Protein AF-A0ABD5MZU7-F1 (afdb_monomer)

Radius of gyration: 21.17 Å; Cα contacts (8 Å, |Δi|>4): 127; chains: 1; bounding box: 47×33×65 Å

Sequence (152 aa):
MVEITRKFFWNQIVPRVLKAIVWGSLTFLIVYYLPMLIFPQDLLPIEYITPLADFAMISVFFAVVGQLFSGSIIGCGFGVAKALVLITYFFSISEGGIFSLTIPVTEIMINVSVDISIVLLMIVSVNLFDIVKNLLEAITILNKKTTGIDFK

Foldseek 3Di:
DVVVVVVVVCVVQVVLQVQLVVQLVVLLCVQAVVVCVVQPPVRDDPVVNVLSVVVSVLRSVLSNVLSNQPLHLVSLVSLLVSLVVQLVSCCVQCVQFKHWDFDDDPPDTDIDIDGRNVVSVVSNVVSVVSNVVSVVSSVVSVVVVVVVPDDD

Nearest PDB structures (foldseek):
  7zxt-assembly1_A  TM=4.312E-01  e=4.862E-01  Homo sapiens
  6nr8-assembly1_4  TM=4.514E-01  e=4.233E+00  Homo sapiens

Mean predicted aligned error: 8.79 Å

Solvent-accessible surface area (backbone atoms only — not comparable to full-atom values): 8180 Å² total; per-residue (Å²): 124,72,67,63,57,51,56,55,52,46,69,60,47,51,60,34,51,52,50,13,51,53,44,20,54,50,44,36,42,62,58,39,50,45,52,48,69,77,48,45,73,93,76,47,61,75,84,51,55,56,56,45,51,51,54,26,51,54,51,24,51,48,39,26,52,40,42,65,32,56,97,38,64,67,18,25,51,51,45,34,48,46,27,53,51,50,44,54,50,52,43,67,72,22,74,75,22,49,42,74,44,76,45,78,57,92,93,46,79,44,76,48,72,43,84,39,42,69,58,50,50,50,53,42,52,54,28,52,49,45,30,53,52,24,53,53,51,35,52,50,56,52,48,55,57,58,69,68,68,64,90,128

pLDDT: mean 83.93, std 13.2, range [39.09, 97.31]

Structure (mmCIF, N/CA/C/O backbone):
data_AF-A0ABD5MZU7-F1
#
_entry.id   AF-A0ABD5MZU7-F1
#
loop_
_atom_site.group_PDB
_atom_site.id
_atom_site.type_symbol
_atom_site.label_atom_id
_atom_site.label_alt_id
_atom_site.label_comp_id
_atom_site.label_asym_id
_atom_site.label_entity_id
_atom_site.label_seq_id
_atom_site.pdbx_PDB_ins_code
_atom_site.Cartn_x
_atom_site.Cartn_y
_atom_site.Cartn_z
_atom_site.occupancy
_atom_site.B_iso_or_equiv
_atom_site.auth_seq_id
_atom_site.auth_comp_id
_atom_site.auth_asym_id
_atom_site.auth_atom_id
_atom_site.pdbx_PDB_model_num
ATOM 1 N N . MET A 1 1 ? -25.644 -16.119 31.922 1.00 48.47 1 MET A N 1
ATOM 2 C CA . MET A 1 1 ? -25.084 -14.753 31.765 1.00 48.47 1 MET A CA 1
ATOM 3 C C . MET A 1 1 ? -23.903 -14.677 30.783 1.00 48.47 1 MET A C 1
ATOM 5 O O . MET A 1 1 ? -23.746 -13.642 30.163 1.00 48.47 1 MET A O 1
ATOM 9 N N . VAL A 1 2 ? -23.127 -15.754 30.573 1.00 54.00 2 VAL A N 1
ATOM 10 C CA . VAL A 1 2 ? -21.980 -15.813 29.627 1.00 54.00 2 VAL A CA 1
ATOM 11 C C . VAL A 1 2 ? -22.397 -15.896 28.143 1.00 54.00 2 VAL A C 1
ATOM 13 O O . VAL A 1 2 ? -21.689 -15.435 27.251 1.00 54.00 2 VAL A O 1
ATOM 16 N N . GLU A 1 3 ? -23.571 -16.456 27.858 1.00 52.44 3 GLU A N 1
ATOM 17 C CA . GLU A 1 3 ? -24.015 -16.743 26.485 1.00 52.44 3 GLU A CA 1
ATOM 18 C C . GLU A 1 3 ? -24.552 -15.510 25.735 1.00 52.44 3 GLU A C 1
ATOM 20 O O . GLU A 1 3 ? -24.393 -15.386 24.520 1.00 52.44 3 GLU A O 1
ATOM 25 N N . ILE A 1 4 ? -25.118 -14.548 26.471 1.00 57.00 4 ILE A N 1
ATOM 26 C CA . ILE A 1 4 ? -25.680 -13.305 25.918 1.00 57.00 4 ILE A CA 1
ATOM 27 C C . ILE A 1 4 ? -24.551 -12.364 25.466 1.00 57.00 4 ILE A C 1
ATOM 29 O O . ILE A 1 4 ? -24.619 -11.783 24.382 1.00 57.00 4 ILE A O 1
ATOM 33 N N . THR A 1 5 ? -23.461 -12.288 26.234 1.00 56.00 5 THR A N 1
ATOM 34 C CA . THR A 1 5 ? -22.263 -11.500 25.905 1.00 56.00 5 THR A CA 1
ATOM 35 C C . THR A 1 5 ? -21.562 -12.029 24.654 1.00 56.00 5 THR A C 1
ATOM 37 O O . THR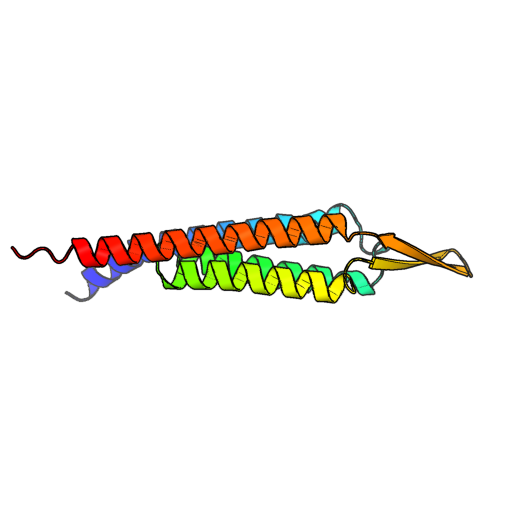 A 1 5 ? -21.103 -11.243 23.829 1.00 56.00 5 THR A O 1
ATOM 40 N N . ARG A 1 6 ? -21.541 -13.357 24.459 1.00 54.62 6 ARG A N 1
ATOM 41 C CA . ARG A 1 6 ? -20.941 -14.007 23.282 1.00 54.62 6 ARG A CA 1
ATOM 42 C C . ARG A 1 6 ? -21.671 -13.646 21.988 1.00 54.62 6 ARG A C 1
ATOM 44 O O . ARG A 1 6 ? -21.023 -13.304 21.004 1.00 54.62 6 ARG A O 1
ATOM 51 N N . LYS A 1 7 ? -23.008 -13.676 21.996 1.00 57.72 7 LYS A N 1
ATOM 52 C CA . LYS A 1 7 ? -23.843 -13.335 20.829 1.00 57.72 7 LYS A CA 1
ATOM 53 C C . LYS A 1 7 ? -23.697 -11.863 20.423 1.00 57.72 7 LYS A C 1
ATOM 55 O O . LYS A 1 7 ? -23.646 -11.558 19.235 1.00 57.72 7 LYS A O 1
ATOM 60 N N . PHE A 1 8 ? -23.573 -10.963 21.401 1.00 58.12 8 PHE A N 1
ATOM 61 C CA . PHE A 1 8 ? -23.389 -9.530 21.155 1.00 58.12 8 PHE A CA 1
ATOM 62 C C . PHE A 1 8 ? -22.004 -9.215 20.564 1.00 58.12 8 PHE A C 1
ATOM 64 O O . PHE A 1 8 ? -21.900 -8.479 19.585 1.00 58.12 8 PHE A O 1
ATOM 71 N N . PHE A 1 9 ? -20.949 -9.846 21.093 1.00 60.25 9 PHE A N 1
ATOM 72 C CA . PHE A 1 9 ? -19.585 -9.724 20.562 1.00 60.25 9 PHE A CA 1
ATOM 73 C C . PHE A 1 9 ? -19.475 -10.273 19.130 1.00 60.25 9 PHE A C 1
ATOM 75 O O . PHE A 1 9 ? -18.857 -9.652 18.265 1.00 60.25 9 PHE A O 1
ATOM 82 N N . TRP A 1 10 ? -20.132 -11.405 18.853 1.00 60.72 10 TRP A N 1
ATOM 83 C CA . TRP A 1 10 ? -20.192 -11.988 17.511 1.00 60.72 10 TRP A CA 1
ATOM 84 C C . TRP A 1 10 ? -20.890 -11.064 16.510 1.00 60.72 10 TRP A C 1
ATOM 86 O O . TRP A 1 10 ? -20.339 -10.815 15.442 1.00 60.72 10 TRP A O 1
ATOM 96 N N . ASN A 1 11 ? -22.025 -10.458 16.864 1.00 69.81 11 ASN A N 1
ATOM 97 C CA . ASN A 1 11 ? -22.721 -9.533 15.962 1.00 69.81 11 ASN A CA 1
ATOM 98 C C . ASN A 1 11 ? -21.932 -8.250 15.646 1.00 69.81 11 ASN A C 1
ATOM 100 O O . ASN A 1 11 ? -22.224 -7.599 14.646 1.00 69.81 11 ASN A O 1
ATOM 104 N N . GLN A 1 12 ? -20.932 -7.886 16.453 1.00 68.88 12 GLN A N 1
ATOM 105 C CA . GLN A 1 12 ? -20.115 -6.692 16.226 1.00 68.88 12 GLN A CA 1
ATOM 106 C C . GLN A 1 12 ? -18.794 -6.991 15.498 1.00 68.88 12 GLN A C 1
ATOM 108 O O . GLN A 1 12 ? -18.342 -6.185 14.683 1.00 68.88 12 GLN A O 1
ATOM 113 N N . ILE A 1 13 ? -18.182 -8.151 15.758 1.00 75.75 13 ILE A N 1
ATOM 114 C CA . ILE A 1 13 ? -16.908 -8.558 15.144 1.00 75.75 13 ILE A CA 1
ATOM 115 C C . ILE A 1 13 ? -17.123 -9.180 13.764 1.00 75.75 13 ILE A C 1
ATOM 117 O O . ILE A 1 13 ? -16.391 -8.849 12.832 1.00 75.75 13 ILE A O 1
ATOM 121 N N . VAL A 1 14 ? -18.141 -10.030 13.602 1.00 80.38 14 VAL A N 1
ATOM 122 C CA . VAL A 1 14 ? -18.438 -10.709 12.330 1.00 80.38 14 VAL A CA 1
ATOM 123 C C . VAL A 1 14 ? -18.575 -9.739 11.151 1.00 80.38 14 VAL A C 1
ATOM 125 O O . VAL A 1 14 ? -17.902 -9.973 10.148 1.00 80.38 14 VAL A O 1
ATOM 128 N N . PRO A 1 15 ? -19.339 -8.627 11.218 1.00 83.25 15 PRO A N 1
ATOM 129 C CA . PRO A 1 15 ? -19.435 -7.715 10.076 1.00 83.25 15 PRO A CA 1
ATOM 130 C C . PRO A 1 15 ? -18.106 -7.016 9.762 1.00 83.25 15 PRO A C 1
ATOM 132 O O . PRO A 1 15 ? -17.829 -6.736 8.597 1.00 83.25 15 PRO A O 1
ATOM 135 N N . ARG A 1 16 ? -17.253 -6.766 10.766 1.00 82.50 16 ARG A N 1
ATOM 136 C CA . ARG A 1 16 ? -15.922 -6.171 10.557 1.00 82.50 16 ARG A CA 1
ATOM 137 C C . ARG A 1 16 ? -14.972 -7.145 9.874 1.00 82.50 16 ARG A C 1
ATOM 139 O O . ARG A 1 16 ? -14.284 -6.755 8.937 1.00 82.50 16 ARG A O 1
ATOM 146 N N . VAL A 1 17 ? -14.971 -8.406 10.301 1.00 87.19 17 VAL A N 1
ATOM 147 C CA . VAL A 1 17 ? -14.157 -9.465 9.690 1.00 87.19 17 VAL A CA 1
ATOM 148 C C . VAL A 1 17 ? -14.637 -9.761 8.272 1.00 87.19 17 VAL A C 1
ATOM 150 O O . VAL A 1 17 ? -13.819 -9.815 7.361 1.00 87.19 17 VAL A O 1
ATOM 153 N N . LEU A 1 18 ? -15.952 -9.866 8.050 1.00 88.69 18 LEU A N 1
ATOM 154 C CA . LEU A 1 18 ? -16.519 -10.060 6.715 1.00 88.69 18 LEU A CA 1
ATOM 155 C C . LEU A 1 18 ? -16.120 -8.911 5.780 1.00 88.69 18 LEU A C 1
ATOM 157 O O . LEU A 1 18 ? -15.646 -9.144 4.671 1.00 88.69 18 LEU A O 1
ATOM 161 N N . LYS A 1 19 ? -16.240 -7.664 6.253 1.00 88.62 19 LYS A N 1
ATOM 162 C CA . LYS A 1 19 ? -15.804 -6.485 5.500 1.00 88.62 19 LYS A CA 1
ATOM 163 C C . LYS A 1 19 ? -14.303 -6.530 5.211 1.00 88.62 19 LYS A C 1
ATOM 165 O O . LYS A 1 19 ? -13.907 -6.222 4.093 1.00 88.62 19 LYS A O 1
ATOM 170 N N . ALA A 1 20 ? -13.478 -6.938 6.172 1.00 91.12 20 ALA A N 1
ATOM 171 C CA . ALA A 1 20 ? -12.037 -7.070 5.982 1.00 91.12 20 ALA A CA 1
ATOM 172 C C . ALA A 1 20 ? -11.678 -8.149 4.947 1.00 91.12 20 ALA A C 1
ATOM 174 O O . ALA A 1 20 ? -10.819 -7.903 4.109 1.00 91.12 20 ALA A O 1
ATOM 175 N N . ILE A 1 21 ? -12.368 -9.295 4.946 1.00 91.88 21 ILE A N 1
ATOM 176 C CA . ILE A 1 21 ? -12.189 -10.353 3.938 1.00 91.88 21 ILE A CA 1
ATOM 177 C C . ILE A 1 21 ? -12.557 -9.832 2.549 1.00 91.88 21 ILE A C 1
ATOM 179 O O . ILE A 1 21 ? -11.777 -9.989 1.613 1.00 91.88 21 ILE A O 1
ATOM 183 N N . VAL A 1 22 ? -13.713 -9.174 2.414 1.00 93.69 22 VAL A N 1
ATOM 184 C CA . VAL A 1 22 ? -14.164 -8.614 1.131 1.00 93.69 22 VAL A CA 1
ATOM 185 C C . VAL A 1 22 ? -13.170 -7.578 0.612 1.00 93.69 22 VAL A C 1
ATOM 187 O O . VAL A 1 22 ? -12.757 -7.654 -0.541 1.00 93.69 22 VAL A O 1
ATOM 190 N N . TRP A 1 23 ? -12.739 -6.639 1.459 1.00 93.50 23 TRP A N 1
ATOM 191 C CA . TRP A 1 23 ? -11.778 -5.610 1.062 1.00 93.50 23 TRP A CA 1
ATOM 192 C C . TRP A 1 23 ? -10.394 -6.181 0.767 1.00 93.50 23 TRP A C 1
ATOM 194 O O . TRP A 1 23 ? -9.808 -5.813 -0.242 1.00 93.50 23 TRP A O 1
ATOM 204 N N . GLY A 1 24 ? -9.893 -7.107 1.585 1.00 93.12 24 GLY A N 1
ATOM 205 C CA . GLY A 1 24 ? -8.614 -7.773 1.344 1.00 93.12 24 GLY A CA 1
ATOM 206 C C . GLY A 1 24 ? -8.619 -8.568 0.040 1.00 93.12 24 GLY A C 1
ATOM 207 O O . GLY A 1 24 ? -7.707 -8.422 -0.770 1.00 93.12 24 GLY A O 1
ATOM 208 N N . SER A 1 25 ? -9.681 -9.340 -0.211 1.00 93.12 25 SER A N 1
ATOM 209 C CA . SER A 1 25 ? -9.851 -10.088 -1.461 1.00 93.12 25 SER A CA 1
ATOM 210 C C . SER A 1 25 ? -9.959 -9.160 -2.669 1.00 93.12 25 SER A C 1
ATOM 212 O O . SER A 1 25 ? -9.363 -9.440 -3.705 1.00 93.12 25 SER A O 1
ATOM 214 N N . LEU A 1 26 ? -10.696 -8.054 -2.547 1.00 95.12 26 LEU A N 1
ATOM 215 C CA . LEU A 1 26 ? -10.821 -7.065 -3.614 1.00 95.12 26 LEU A CA 1
ATOM 216 C C . LEU A 1 26 ? -9.473 -6.395 -3.908 1.00 95.12 26 LEU A C 1
ATOM 218 O O . LEU A 1 26 ? -9.097 -6.252 -5.068 1.00 95.12 26 LEU A O 1
ATOM 222 N N . THR A 1 27 ? -8.721 -6.028 -2.867 1.00 94.38 27 THR A N 1
ATOM 223 C CA . THR A 1 27 ? -7.374 -5.469 -3.010 1.00 94.38 27 THR A CA 1
ATOM 224 C C . THR A 1 27 ? -6.433 -6.460 -3.682 1.00 94.38 27 THR A C 1
ATOM 226 O O . THR A 1 27 ? -5.735 -6.067 -4.607 1.00 94.38 27 THR A O 1
ATOM 229 N N . PHE A 1 28 ? -6.446 -7.735 -3.293 1.00 93.88 28 PHE A N 1
ATOM 230 C CA . PHE A 1 28 ? -5.642 -8.764 -3.954 1.00 93.88 28 PHE A CA 1
ATOM 231 C C . PHE A 1 28 ? -5.974 -8.879 -5.449 1.00 93.88 28 PHE A C 1
ATOM 233 O O . PHE A 1 28 ? -5.077 -8.903 -6.290 1.00 93.88 28 PHE A O 1
ATOM 240 N N . LEU A 1 29 ? -7.265 -8.889 -5.790 1.00 93.81 29 LEU A N 1
ATOM 241 C CA . LEU A 1 29 ? -7.715 -9.001 -7.176 1.00 93.81 29 LEU A CA 1
ATOM 242 C C . LEU A 1 29 ? -7.221 -7.811 -8.016 1.00 93.81 29 LEU A C 1
ATOM 244 O O . LEU A 1 29 ? -6.680 -7.997 -9.101 1.00 93.81 29 LEU A O 1
ATOM 248 N N . ILE A 1 30 ? -7.338 -6.590 -7.494 1.00 93.69 30 ILE A N 1
ATOM 249 C CA . ILE A 1 30 ? -6.932 -5.375 -8.213 1.00 93.69 30 ILE A CA 1
ATOM 250 C C . ILE A 1 30 ? -5.408 -5.226 -8.279 1.00 93.69 30 ILE A C 1
ATOM 252 O O . ILE A 1 30 ? -4.882 -4.824 -9.309 1.00 93.69 30 ILE A O 1
ATOM 256 N N . VAL A 1 31 ? -4.698 -5.504 -7.186 1.00 92.50 31 VAL A N 1
ATOM 257 C CA . VAL A 1 31 ? -3.265 -5.192 -7.060 1.00 92.50 31 VAL A CA 1
ATOM 258 C C . VAL A 1 31 ? -2.375 -6.302 -7.610 1.00 92.50 31 VAL A C 1
ATOM 260 O O . VAL A 1 31 ? -1.292 -6.010 -8.100 1.00 92.50 31 VAL A O 1
ATOM 263 N N . TYR A 1 32 ? -2.810 -7.560 -7.544 1.00 90.81 32 TYR A N 1
ATOM 264 C CA . TYR A 1 32 ? -2.007 -8.704 -7.976 1.00 90.81 32 TYR A CA 1
ATOM 265 C C . TYR A 1 32 ? -2.582 -9.373 -9.222 1.00 90.81 32 TYR A C 1
ATOM 267 O O . TYR A 1 32 ? -1.906 -9.485 -10.242 1.00 90.81 32 TYR A O 1
ATOM 275 N N . TYR A 1 33 ? -3.852 -9.784 -9.161 1.00 89.94 33 TYR A N 1
ATOM 276 C CA . TYR A 1 33 ? -4.454 -10.592 -10.223 1.00 89.94 33 TYR A CA 1
ATOM 277 C C . TYR A 1 33 ? -4.640 -9.803 -11.526 1.00 89.94 33 TYR A C 1
ATOM 279 O O . TYR A 1 33 ? -4.369 -10.319 -12.605 1.00 89.94 33 TYR A O 1
ATOM 287 N N . LEU A 1 34 ? -5.063 -8.539 -11.437 1.00 89.38 34 LEU A N 1
ATOM 288 C CA . LEU A 1 34 ? -5.299 -7.694 -12.608 1.00 89.38 34 LEU A CA 1
ATOM 289 C C . LEU A 1 34 ? -3.994 -7.375 -13.368 1.00 89.38 34 LEU A C 1
ATOM 291 O O . LEU A 1 34 ? -3.972 -7.617 -14.575 1.00 89.38 34 LEU A O 1
ATOM 295 N N . PRO A 1 35 ? -2.889 -6.929 -12.730 1.00 84.25 35 PRO A N 1
ATOM 296 C CA . PRO A 1 35 ? -1.613 -6.758 -13.426 1.00 84.25 35 PRO A CA 1
ATOM 297 C C . PRO A 1 35 ? -1.104 -8.042 -14.079 1.00 84.25 35 PRO A C 1
ATOM 299 O O . PRO A 1 35 ? -0.659 -7.996 -15.220 1.00 84.25 35 PRO A O 1
ATOM 302 N N . MET A 1 36 ? -1.240 -9.184 -13.400 1.00 84.88 36 MET A N 1
ATOM 303 C CA . MET A 1 36 ? -0.840 -10.491 -13.930 1.00 84.88 36 MET A CA 1
ATOM 304 C C . MET A 1 36 ? -1.680 -10.926 -15.144 1.00 84.88 36 MET A C 1
ATOM 306 O O . MET A 1 36 ? -1.198 -11.652 -16.007 1.00 84.88 36 MET A O 1
ATOM 310 N N . LEU A 1 37 ? -2.936 -10.475 -15.223 1.00 86.25 37 LEU A N 1
ATOM 311 C CA . LEU A 1 37 ? -3.830 -10.743 -16.349 1.00 86.25 37 LEU A CA 1
ATOM 312 C C . LEU A 1 37 ? -3.533 -9.848 -17.562 1.00 86.25 37 LEU A C 1
ATOM 314 O O . LEU A 1 37 ? -3.693 -10.295 -18.694 1.00 86.25 37 LEU A O 1
ATOM 318 N N . ILE A 1 38 ? -3.104 -8.600 -17.337 1.00 84.75 38 ILE A N 1
ATOM 319 C CA . ILE A 1 38 ? -2.715 -7.666 -18.410 1.00 84.75 38 ILE A CA 1
ATOM 320 C C . ILE A 1 38 ? -1.316 -7.994 -18.946 1.00 84.75 38 ILE A C 1
ATOM 322 O O . ILE A 1 38 ? -1.094 -7.945 -20.154 1.00 84.75 38 ILE A O 1
ATOM 326 N N . PHE A 1 39 ? -0.383 -8.330 -18.055 1.00 77.25 39 PHE A N 1
ATOM 327 C CA . PHE A 1 39 ? 1.004 -8.635 -18.382 1.00 77.25 39 PHE A CA 1
ATOM 328 C C . PHE A 1 39 ? 1.298 -10.101 -18.035 1.00 77.25 39 PHE A C 1
ATOM 330 O O . PHE A 1 39 ? 1.663 -10.396 -16.893 1.00 77.25 39 PHE A O 1
ATOM 337 N N . PRO A 1 40 ? 1.113 -11.036 -18.988 1.00 68.38 40 PRO A N 1
ATOM 338 C CA . PRO A 1 40 ? 1.408 -12.444 -18.755 1.00 68.38 40 PRO A CA 1
ATOM 339 C C . PRO A 1 40 ? 2.886 -12.640 -18.400 1.00 68.38 40 PRO A C 1
ATOM 341 O O . PRO A 1 40 ? 3.750 -11.876 -18.831 1.00 68.38 40 PRO A O 1
ATOM 344 N N . GLN A 1 41 ? 3.171 -13.681 -17.614 1.00 66.19 41 GLN A N 1
ATOM 345 C CA . GLN A 1 41 ? 4.492 -13.940 -17.024 1.00 66.19 41 GLN A CA 1
ATOM 346 C C . GLN A 1 41 ? 5.631 -14.010 -18.052 1.00 66.19 41 GLN A C 1
ATOM 348 O O . GLN A 1 41 ? 6.758 -13.672 -17.717 1.00 66.19 41 GLN A O 1
ATOM 353 N N . ASP A 1 42 ? 5.332 -14.371 -19.299 1.00 66.50 42 ASP A N 1
ATOM 354 C CA . ASP A 1 42 ? 6.314 -14.450 -20.387 1.00 66.50 42 ASP A CA 1
ATOM 355 C C . ASP A 1 42 ? 6.839 -13.072 -20.838 1.00 66.50 42 ASP A C 1
ATOM 357 O O . ASP A 1 42 ? 7.887 -12.982 -21.473 1.00 66.50 42 ASP A O 1
ATOM 361 N N . LEU A 1 43 ? 6.113 -11.992 -20.519 1.00 64.75 43 LEU A N 1
ATOM 362 C CA . LEU A 1 43 ? 6.477 -10.607 -20.839 1.00 64.75 43 LEU A CA 1
ATOM 363 C C . LEU A 1 43 ? 7.047 -9.840 -19.641 1.00 64.75 43 LEU A C 1
ATOM 365 O O . LEU A 1 43 ? 7.635 -8.775 -19.831 1.00 64.75 43 LEU A O 1
ATOM 369 N N . LEU A 1 44 ? 6.867 -10.347 -18.419 1.00 65.31 44 LEU A N 1
ATOM 370 C CA . LEU A 1 44 ? 7.404 -9.722 -17.215 1.00 65.31 44 LEU A CA 1
ATOM 371 C C . LEU A 1 44 ? 8.770 -10.330 -16.890 1.00 65.31 44 LEU A C 1
ATOM 373 O O . LEU A 1 44 ? 8.850 -11.531 -16.628 1.00 65.31 44 LEU A O 1
ATOM 377 N N . PRO A 1 45 ? 9.847 -9.526 -16.838 1.00 66.88 45 PRO A N 1
ATOM 378 C CA . PRO A 1 45 ? 11.117 -10.019 -16.333 1.00 66.88 45 PRO A CA 1
ATOM 379 C C . PRO A 1 45 ? 10.922 -10.572 -14.916 1.00 66.88 45 PRO A C 1
ATOM 381 O O . PRO A 1 45 ? 10.173 -10.002 -14.119 1.00 66.88 45 PRO A O 1
ATOM 384 N N . ILE A 1 46 ? 11.605 -11.672 -14.590 1.00 65.44 46 ILE A N 1
ATOM 385 C CA . ILE A 1 46 ? 11.502 -12.356 -13.284 1.00 65.44 46 ILE A CA 1
ATOM 386 C C . ILE A 1 46 ? 11.725 -11.373 -12.120 1.00 65.44 46 ILE A C 1
ATOM 388 O O . ILE A 1 46 ? 11.088 -11.484 -11.073 1.00 65.44 46 ILE A O 1
ATOM 392 N N . GLU A 1 47 ? 12.562 -10.361 -12.347 1.00 71.12 47 GLU A N 1
ATOM 393 C CA . GLU A 1 47 ? 12.871 -9.263 -11.427 1.00 71.12 47 GLU A CA 1
ATOM 394 C C . GLU A 1 47 ? 11.638 -8.451 -10.979 1.00 71.12 47 GLU A C 1
ATOM 396 O O . GLU A 1 47 ? 11.680 -7.836 -9.919 1.00 71.12 47 GLU A O 1
ATOM 401 N N . TYR A 1 48 ? 10.516 -8.501 -11.710 1.00 75.38 48 TYR A N 1
ATOM 402 C CA . TYR A 1 48 ? 9.278 -7.771 -11.392 1.00 75.38 48 TYR A CA 1
ATOM 403 C C . TYR A 1 48 ? 8.229 -8.582 -10.644 1.00 75.38 48 TYR A C 1
ATOM 405 O O . TYR A 1 48 ? 7.336 -8.006 -10.017 1.00 75.38 48 TYR A O 1
ATOM 413 N N . ILE A 1 49 ? 8.337 -9.910 -10.666 1.00 79.62 49 ILE A N 1
ATOM 414 C CA . ILE A 1 49 ? 7.359 -10.788 -10.018 1.00 79.62 49 ILE A CA 1
ATOM 415 C C . ILE A 1 49 ? 7.437 -10.626 -8.496 1.00 79.62 49 ILE A C 1
ATOM 417 O O . ILE A 1 49 ? 6.401 -10.520 -7.837 1.00 79.62 49 ILE A O 1
ATOM 421 N N . THR A 1 50 ? 8.653 -10.556 -7.945 1.00 86.44 50 THR A N 1
ATOM 422 C CA . THR A 1 50 ? 8.873 -1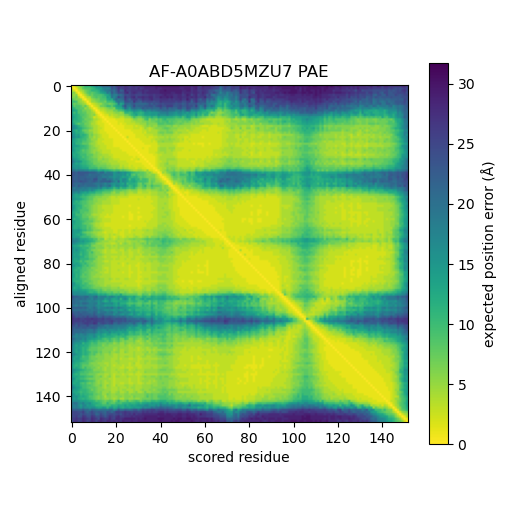0.411 -6.499 1.00 86.44 50 THR A CA 1
ATOM 423 C C . THR A 1 50 ? 8.366 -9.062 -5.974 1.00 86.44 50 THR A C 1
ATOM 4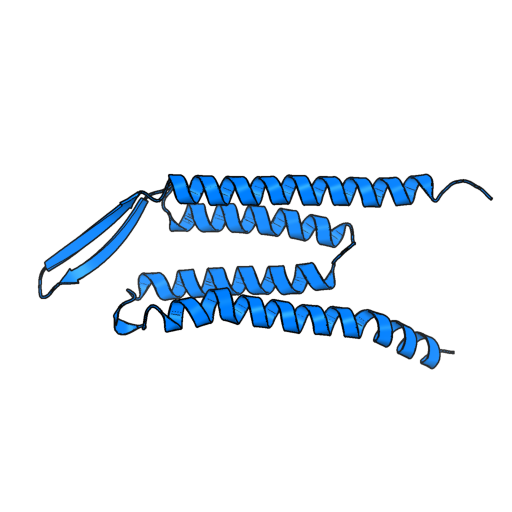25 O O . THR A 1 50 ? 7.503 -9.082 -5.096 1.00 86.44 50 THR A O 1
ATOM 428 N N . PRO A 1 51 ? 8.749 -7.902 -6.553 1.00 88.44 51 PRO A N 1
ATOM 429 C CA . PRO A 1 51 ? 8.137 -6.619 -6.208 1.00 88.44 51 PRO A CA 1
ATOM 430 C C . PRO A 1 51 ? 6.606 -6.631 -6.307 1.00 88.44 51 PRO A C 1
ATOM 432 O O . PRO A 1 51 ? 5.902 -6.177 -5.411 1.00 88.44 51 PRO A O 1
ATOM 435 N N . LEU A 1 52 ? 6.028 -7.181 -7.374 1.00 88.69 52 LEU A N 1
ATOM 436 C CA . LEU A 1 52 ? 4.570 -7.201 -7.493 1.00 88.69 52 LEU A CA 1
ATOM 437 C C . LEU A 1 52 ? 3.906 -7.996 -6.353 1.00 88.69 52 LEU A C 1
ATOM 439 O O . LEU A 1 52 ? 2.898 -7.556 -5.792 1.00 88.69 52 LEU A O 1
ATOM 443 N N . ALA A 1 53 ? 4.481 -9.144 -5.987 1.00 90.81 53 ALA A N 1
ATOM 444 C CA . ALA A 1 53 ? 4.002 -9.962 -4.878 1.00 90.81 53 ALA A CA 1
ATOM 445 C C . ALA A 1 53 ? 4.147 -9.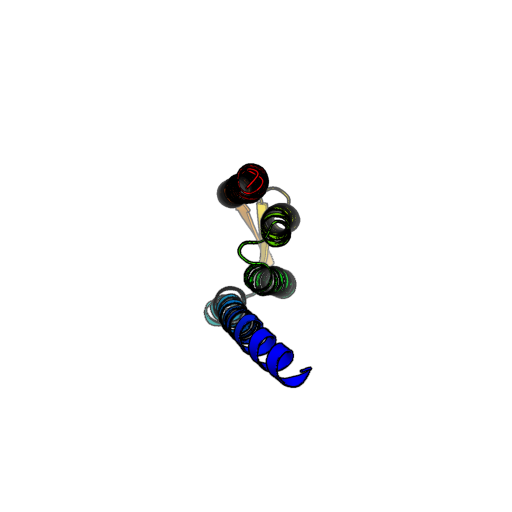248 -3.521 1.00 90.81 53 ALA A C 1
ATOM 447 O O . ALA A 1 53 ? 3.200 -9.251 -2.730 1.00 90.81 53 ALA A O 1
ATOM 448 N N . ASP A 1 54 ? 5.279 -8.586 -3.274 1.00 93.06 54 ASP A N 1
ATOM 449 C CA . ASP A 1 54 ? 5.529 -7.831 -2.041 1.00 93.06 54 ASP A CA 1
ATOM 450 C C . ASP A 1 54 ? 4.547 -6.663 -1.896 1.00 93.06 54 ASP A C 1
ATOM 452 O O . ASP A 1 54 ? 3.903 -6.497 -0.854 1.00 93.06 54 ASP A O 1
ATOM 456 N N . PHE A 1 55 ? 4.344 -5.895 -2.971 1.00 93.62 55 PHE A N 1
ATOM 457 C CA . PHE A 1 55 ? 3.368 -4.809 -2.997 1.00 93.62 55 PHE A CA 1
ATOM 458 C C . PHE A 1 55 ? 1.946 -5.306 -2.718 1.00 93.62 55 PHE A C 1
ATOM 460 O O . PHE A 1 55 ? 1.197 -4.679 -1.958 1.00 93.62 55 PHE A O 1
ATOM 467 N N . ALA A 1 56 ? 1.568 -6.443 -3.305 1.00 94.50 56 ALA A N 1
ATOM 468 C CA . ALA A 1 56 ? 0.274 -7.064 -3.068 1.00 94.50 56 ALA A CA 1
ATOM 469 C C . ALA A 1 56 ? 0.116 -7.505 -1.610 1.00 94.50 56 ALA A C 1
ATOM 471 O O . ALA A 1 56 ? -0.911 -7.212 -0.995 1.00 94.50 56 ALA A O 1
ATOM 472 N N . MET A 1 57 ? 1.133 -8.148 -1.033 1.00 95.88 57 MET A N 1
ATOM 473 C CA . MET A 1 57 ? 1.115 -8.584 0.361 1.00 95.88 57 MET A CA 1
ATOM 474 C C . MET A 1 57 ? 0.946 -7.394 1.312 1.00 95.88 57 MET A C 1
ATOM 476 O O . MET A 1 57 ? 0.051 -7.411 2.161 1.00 95.88 57 MET A O 1
ATOM 480 N N . ILE A 1 58 ? 1.740 -6.334 1.127 1.00 95.88 58 ILE A N 1
ATOM 481 C CA . ILE A 1 58 ? 1.646 -5.087 1.900 1.00 95.88 58 ILE A CA 1
ATOM 482 C C . ILE A 1 58 ? 0.239 -4.489 1.775 1.00 95.88 58 ILE A C 1
ATOM 484 O O . ILE A 1 58 ? -0.402 -4.154 2.777 1.00 95.88 58 ILE A O 1
ATOM 488 N N . SER A 1 59 ? -0.271 -4.383 0.547 1.00 95.25 59 SER A N 1
ATOM 489 C CA . SER A 1 59 ? -1.575 -3.779 0.266 1.00 95.25 59 SER A CA 1
ATOM 490 C C . SER A 1 59 ? -2.722 -4.550 0.917 1.00 95.25 59 SER A C 1
ATOM 492 O O . SER A 1 59 ? -3.585 -3.945 1.557 1.00 95.25 59 SER A O 1
ATOM 494 N N . VAL A 1 60 ? -2.719 -5.880 0.804 1.00 96.06 60 VAL A N 1
ATOM 495 C CA . VAL A 1 60 ? -3.731 -6.754 1.412 1.00 96.06 60 VAL A CA 1
ATOM 496 C C . VAL A 1 60 ? -3.655 -6.692 2.934 1.00 96.06 60 VAL A C 1
ATOM 498 O O . VAL A 1 60 ? -4.690 -6.532 3.583 1.00 96.06 60 VAL A O 1
ATOM 501 N N . PHE A 1 61 ? -2.452 -6.749 3.512 1.00 96.19 61 PHE A N 1
ATOM 502 C CA . PHE A 1 61 ? -2.255 -6.633 4.956 1.00 96.19 61 PHE A CA 1
ATOM 503 C C . PHE A 1 61 ? -2.886 -5.346 5.501 1.00 96.19 61 PHE A C 1
ATOM 505 O O . PHE A 1 61 ? -3.736 -5.395 6.395 1.00 96.19 61 PHE A O 1
ATOM 512 N N . PHE A 1 62 ? -2.547 -4.193 4.920 1.00 95.44 62 PHE A N 1
ATOM 513 C CA . PHE A 1 62 ? -3.092 -2.917 5.376 1.00 95.44 62 PHE A CA 1
ATOM 514 C C . PHE A 1 62 ? -4.583 -2.742 5.058 1.00 95.44 62 PHE A C 1
ATOM 516 O O . PHE A 1 62 ? -5.282 -2.077 5.823 1.00 95.44 62 PHE A O 1
ATOM 523 N N . ALA A 1 63 ? -5.102 -3.344 3.983 1.00 94.12 63 ALA A N 1
ATOM 524 C CA . ALA A 1 63 ? -6.538 -3.348 3.697 1.00 94.12 63 ALA A CA 1
ATOM 525 C C . ALA A 1 63 ? -7.327 -4.111 4.774 1.00 94.12 63 ALA A C 1
ATOM 527 O O . ALA A 1 63 ? -8.343 -3.617 5.270 1.00 94.12 63 ALA A O 1
ATOM 528 N N . VAL A 1 64 ? -6.835 -5.285 5.178 1.00 94.00 64 VAL A N 1
ATOM 529 C CA . VAL A 1 64 ? -7.459 -6.117 6.214 1.00 94.00 64 VAL A CA 1
ATOM 530 C C . VAL A 1 64 ? -7.371 -5.430 7.574 1.00 94.00 64 VAL A C 1
ATOM 532 O O . VAL A 1 64 ? -8.397 -5.187 8.211 1.00 94.00 64 VAL A O 1
ATOM 535 N N . VAL A 1 65 ? -6.165 -5.059 8.006 1.00 93.31 65 VAL A N 1
ATOM 536 C CA . VAL A 1 65 ? -5.936 -4.433 9.317 1.00 93.31 65 VAL A CA 1
ATOM 537 C C . VAL A 1 65 ? -6.669 -3.092 9.420 1.00 93.31 65 VAL A C 1
ATOM 539 O O . VAL A 1 65 ? -7.325 -2.825 10.427 1.00 93.31 65 VAL A O 1
ATOM 542 N N . GLY A 1 66 ? -6.661 -2.285 8.355 1.00 90.00 66 GLY A N 1
ATOM 543 C CA . GLY A 1 66 ? -7.395 -1.022 8.305 1.00 90.00 66 GLY A CA 1
ATOM 544 C C . GLY A 1 66 ? -8.904 -1.192 8.511 1.00 90.00 66 GLY A C 1
ATOM 545 O O . GLY A 1 66 ? -9.517 -0.387 9.211 1.00 90.00 66 GLY A O 1
ATOM 546 N N . GLN A 1 67 ? -9.514 -2.257 7.975 1.00 90.88 67 GLN A N 1
ATOM 547 C CA . GLN A 1 67 ? -10.935 -2.534 8.219 1.00 90.88 67 GLN A CA 1
ATOM 548 C C . GLN A 1 67 ? -11.210 -3.120 9.605 1.00 90.88 67 GLN A C 1
ATOM 550 O O . GLN A 1 67 ? -12.230 -2.782 10.210 1.00 90.88 67 GLN A O 1
ATOM 555 N N . LEU A 1 68 ? -10.311 -3.949 10.141 1.00 88.94 68 LEU A N 1
ATOM 556 C CA . LEU A 1 68 ? -10.462 -4.518 11.485 1.00 88.94 68 LEU A CA 1
ATOM 557 C C . LEU A 1 68 ? -10.443 -3.434 12.572 1.00 88.94 68 LEU A C 1
ATOM 559 O O . LEU A 1 68 ? -11.248 -3.482 13.506 1.00 88.94 68 LEU A O 1
ATOM 563 N N . PHE A 1 69 ? -9.570 -2.436 12.419 1.00 88.94 69 PHE A N 1
ATOM 564 C CA . PHE A 1 69 ? -9.389 -1.341 13.377 1.00 88.94 69 PHE A CA 1
ATOM 565 C C . PHE A 1 69 ? -10.060 -0.025 12.959 1.00 88.94 69 PHE A C 1
ATOM 567 O O . PHE A 1 69 ? -9.802 1.014 13.571 1.00 88.94 69 PHE A O 1
ATOM 574 N N . SER A 1 70 ? -10.938 -0.052 11.954 1.00 84.81 70 SER A N 1
ATOM 575 C CA . SER A 1 70 ? -11.623 1.140 11.443 1.00 84.81 70 SER A CA 1
ATOM 576 C C . SER A 1 70 ? -12.372 1.900 12.552 1.00 84.81 70 SER A C 1
ATOM 578 O O . SER A 1 70 ? -13.067 1.297 13.377 1.00 84.81 70 SER A O 1
ATOM 580 N N . GLY A 1 71 ? -12.217 3.229 12.574 1.00 83.81 71 GLY A N 1
ATOM 581 C CA . GLY A 1 71 ? -12.845 4.123 13.556 1.00 83.81 71 GLY A CA 1
ATOM 582 C C . GLY A 1 71 ? -12.218 4.084 14.955 1.00 83.81 71 GLY A C 1
ATOM 583 O O . GLY A 1 71 ? -12.842 4.522 15.921 1.00 83.81 71 GLY A O 1
ATOM 584 N N . SER A 1 72 ? -11.009 3.535 15.090 1.00 88.12 72 SER A N 1
ATOM 585 C CA . SER A 1 72 ? -10.233 3.546 16.332 1.00 88.12 72 SER A CA 1
ATOM 586 C C . SER A 1 72 ? -8.929 4.327 16.164 1.00 88.12 72 SER A C 1
ATOM 588 O O . SER A 1 72 ? -8.398 4.420 15.062 1.00 88.12 72 SER A O 1
ATOM 590 N N . ILE A 1 73 ? -8.365 4.817 17.274 1.00 90.69 73 ILE A N 1
ATOM 591 C CA . ILE A 1 73 ? -7.047 5.484 17.287 1.00 90.69 73 ILE A CA 1
ATOM 592 C C . ILE A 1 73 ? -5.953 4.550 16.742 1.00 90.69 73 ILE A C 1
ATOM 594 O O . ILE A 1 73 ? -5.054 4.990 16.030 1.00 90.69 73 ILE A O 1
ATOM 598 N N . ILE A 1 74 ? -6.057 3.247 17.028 1.00 90.44 74 ILE A N 1
ATOM 599 C CA . ILE A 1 74 ? -5.148 2.223 16.492 1.00 90.44 74 ILE A CA 1
ATOM 600 C C . ILE A 1 74 ? -5.282 2.144 14.964 1.00 90.44 74 ILE A C 1
ATOM 602 O O . ILE A 1 74 ? -4.279 2.064 14.261 1.00 90.44 74 ILE A O 1
ATOM 606 N N . GLY A 1 75 ? -6.510 2.231 14.443 1.00 91.44 75 GLY A N 1
ATOM 607 C CA . GLY A 1 75 ? -6.787 2.302 13.008 1.00 91.44 75 GLY A CA 1
ATOM 608 C C . GLY A 1 75 ? -6.137 3.511 12.338 1.00 91.44 75 GLY A C 1
ATOM 609 O O . GLY A 1 75 ? -5.501 3.346 11.300 1.00 91.44 75 GLY A O 1
ATOM 610 N N . CYS A 1 76 ? -6.207 4.692 12.963 1.00 92.69 76 CYS A N 1
ATOM 611 C CA . CYS A 1 76 ? -5.499 5.887 12.488 1.00 92.69 76 CYS A CA 1
ATOM 612 C C . CYS A 1 76 ? -3.981 5.650 12.419 1.00 92.69 76 CYS A C 1
ATOM 614 O O . CYS A 1 76 ? -3.341 5.992 11.426 1.00 92.69 76 CYS A O 1
ATOM 616 N N . GLY A 1 77 ? -3.407 5.017 13.449 1.00 93.69 77 GLY A N 1
ATOM 617 C CA . GLY A 1 77 ? -1.988 4.652 13.478 1.00 93.69 77 GLY A CA 1
ATOM 618 C C . GLY A 1 77 ? -1.593 3.718 12.331 1.00 93.69 77 GLY A C 1
ATOM 619 O O . GLY A 1 77 ? -0.600 3.969 11.650 1.00 93.69 77 GLY A O 1
ATOM 620 N N . PHE A 1 78 ? -2.401 2.690 12.049 1.00 94.69 78 PHE A N 1
ATOM 621 C CA . PHE A 1 78 ? -2.188 1.814 10.892 1.00 94.69 78 PHE A CA 1
ATOM 622 C C . PHE A 1 78 ? -2.330 2.543 9.555 1.00 94.69 78 PHE A C 1
ATOM 624 O O . PHE A 1 78 ? -1.608 2.212 8.617 1.00 94.69 78 PHE A O 1
ATOM 631 N N . GLY A 1 79 ? -3.211 3.540 9.457 1.00 93.56 79 GLY A N 1
ATOM 632 C CA . GLY A 1 79 ? -3.320 4.389 8.272 1.00 93.56 79 GLY A CA 1
ATOM 633 C C . GLY A 1 79 ? -2.044 5.192 8.003 1.00 93.56 79 GLY A C 1
ATOM 634 O O . GLY A 1 79 ? -1.554 5.205 6.875 1.00 93.56 79 GLY A O 1
ATOM 635 N N . VAL A 1 80 ? -1.446 5.779 9.045 1.00 95.94 80 VAL A N 1
ATOM 636 C CA . VAL A 1 80 ? -0.143 6.464 8.947 1.00 95.94 80 VAL A CA 1
ATOM 637 C C . VAL A 1 80 ? 0.974 5.477 8.597 1.00 95.94 80 VAL A C 1
ATOM 639 O O . VAL A 1 80 ? 1.764 5.735 7.690 1.00 95.94 80 VAL A O 1
ATOM 642 N N . ALA A 1 81 ? 1.023 4.325 9.272 1.00 96.44 81 ALA A N 1
ATOM 643 C CA . ALA A 1 81 ? 2.024 3.294 9.012 1.00 96.44 81 ALA A CA 1
ATOM 644 C C . ALA A 1 81 ? 1.948 2.776 7.569 1.00 96.44 81 ALA A C 1
ATOM 646 O O . ALA A 1 81 ? 2.981 2.652 6.918 1.00 96.44 81 ALA A O 1
ATOM 647 N N . LYS A 1 82 ? 0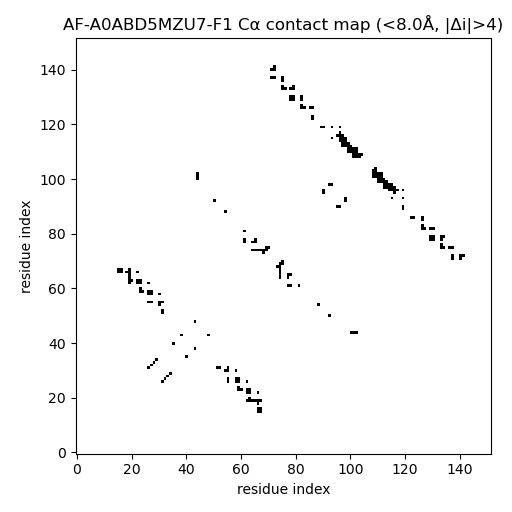.737 2.544 7.044 1.00 95.94 82 LYS A N 1
ATOM 648 C CA . LYS A 1 82 ? 0.510 2.164 5.644 1.00 95.94 82 LYS A CA 1
ATOM 649 C C . LYS A 1 82 ? 1.165 3.160 4.699 1.00 95.94 82 LYS A C 1
ATOM 651 O O . LYS A 1 82 ? 1.921 2.757 3.823 1.00 95.94 82 LYS A O 1
ATOM 656 N N . ALA A 1 83 ? 0.868 4.444 4.877 1.00 96.00 83 ALA A N 1
ATOM 657 C CA . ALA A 1 83 ? 1.374 5.492 4.006 1.00 96.00 83 ALA A CA 1
ATOM 658 C C . ALA A 1 83 ? 2.908 5.561 4.021 1.00 96.00 83 ALA A C 1
ATOM 660 O O . ALA A 1 83 ? 3.531 5.634 2.965 1.00 96.00 83 ALA A O 1
ATOM 661 N N . LEU A 1 84 ? 3.525 5.458 5.202 1.00 96.69 84 LEU A N 1
ATOM 662 C CA . LEU A 1 84 ? 4.984 5.426 5.333 1.00 96.69 84 LEU A CA 1
ATOM 663 C C . LEU A 1 84 ? 5.602 4.182 4.688 1.00 96.69 84 LEU A C 1
ATOM 665 O O . LEU A 1 84 ? 6.587 4.305 3.964 1.00 96.69 84 LEU A O 1
ATOM 669 N N . VAL A 1 85 ? 5.021 2.998 4.908 1.00 96.94 85 VAL A N 1
ATOM 670 C CA . VAL A 1 85 ? 5.501 1.755 4.286 1.00 96.94 85 VAL A CA 1
ATOM 671 C C . VAL A 1 85 ? 5.419 1.854 2.767 1.00 96.94 85 VAL A C 1
ATOM 673 O O . VAL A 1 85 ? 6.385 1.507 2.098 1.00 96.94 85 VAL A O 1
ATOM 676 N N . LEU A 1 86 ? 4.316 2.373 2.220 1.00 95.25 86 LEU A N 1
ATOM 677 C CA . LEU A 1 86 ? 4.164 2.557 0.778 1.00 95.25 86 LEU A CA 1
ATOM 678 C C . LEU A 1 86 ? 5.185 3.547 0.210 1.00 95.25 86 LEU A C 1
ATOM 680 O O . LEU A 1 86 ? 5.800 3.248 -0.808 1.00 95.25 86 LEU A O 1
ATOM 684 N N . ILE A 1 87 ? 5.413 4.684 0.873 1.00 94.31 87 ILE A N 1
ATOM 685 C CA . ILE A 1 87 ? 6.442 5.649 0.459 1.00 94.31 87 ILE A CA 1
ATOM 686 C C . ILE A 1 87 ? 7.814 4.971 0.396 1.00 94.31 87 ILE A C 1
ATOM 688 O O . ILE A 1 87 ? 8.454 4.990 -0.653 1.00 94.31 87 ILE A O 1
ATOM 692 N N . THR A 1 88 ? 8.248 4.334 1.487 1.00 93.81 88 THR A N 1
ATOM 693 C CA . THR A 1 88 ? 9.556 3.665 1.561 1.00 93.81 88 THR A CA 1
ATOM 694 C C . THR A 1 88 ? 9.682 2.555 0.521 1.00 93.81 88 THR A C 1
ATOM 696 O O . THR A 1 88 ? 10.715 2.433 -0.133 1.00 93.81 88 THR A O 1
ATOM 699 N N . TYR A 1 89 ? 8.618 1.776 0.333 1.00 93.44 89 TYR A N 1
ATOM 700 C CA . TYR A 1 89 ? 8.562 0.697 -0.643 1.00 93.44 89 TYR A CA 1
ATOM 701 C C . TYR A 1 89 ? 8.790 1.203 -2.074 1.00 93.44 89 TYR A C 1
ATOM 703 O O . TYR A 1 89 ? 9.685 0.722 -2.769 1.00 93.44 89 TYR A O 1
ATOM 711 N N . PHE A 1 90 ? 8.035 2.220 -2.502 1.00 91.06 90 PHE A N 1
ATOM 712 C CA . PHE A 1 90 ? 8.183 2.777 -3.846 1.00 91.06 90 PHE A CA 1
ATOM 713 C C . PHE A 1 90 ? 9.527 3.479 -4.043 1.00 91.06 90 PHE A C 1
ATOM 715 O O . PHE A 1 90 ? 10.110 3.357 -5.118 1.00 91.06 90 PHE A O 1
ATOM 722 N N . PHE A 1 91 ? 10.062 4.153 -3.022 1.00 90.69 91 PHE A N 1
ATOM 723 C CA . PHE A 1 91 ? 11.419 4.705 -3.080 1.00 90.69 91 PHE A CA 1
A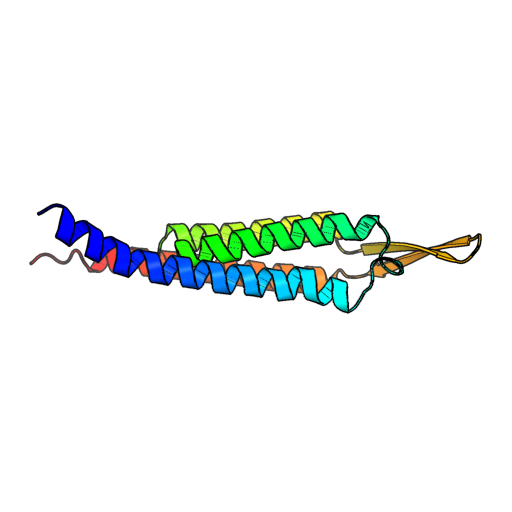TOM 724 C C . PHE A 1 91 ? 12.483 3.619 -3.273 1.00 90.69 91 PHE A C 1
ATOM 726 O O . PHE A 1 91 ? 13.398 3.811 -4.068 1.00 90.69 91 PHE A O 1
ATOM 733 N N . SER A 1 92 ? 12.350 2.480 -2.584 1.00 89.25 92 SER A N 1
ATOM 734 C CA . SER A 1 92 ? 13.315 1.380 -2.670 1.00 89.25 92 SER A CA 1
ATOM 735 C C . SER A 1 92 ? 13.330 0.708 -4.042 1.00 89.25 92 SER A C 1
ATOM 737 O O . SER A 1 92 ? 14.392 0.297 -4.491 1.00 89.25 92 SER A O 1
ATOM 739 N N . ILE A 1 93 ? 12.173 0.573 -4.694 1.00 86.94 93 ILE A N 1
ATOM 740 C CA . ILE A 1 93 ? 12.066 -0.083 -6.009 1.00 86.94 93 ILE A CA 1
ATOM 741 C C . ILE A 1 93 ? 12.407 0.843 -7.166 1.00 86.94 93 ILE A C 1
ATOM 743 O O . ILE A 1 93 ? 12.890 0.389 -8.195 1.00 86.94 93 ILE A O 1
ATOM 747 N N . SER A 1 94 ? 12.124 2.135 -7.027 1.00 84.56 94 SER A N 1
ATOM 748 C CA . SER A 1 94 ? 12.332 3.098 -8.108 1.00 84.56 94 SER A CA 1
ATOM 749 C C . SER A 1 94 ? 13.752 3.656 -8.169 1.00 84.56 94 SER A C 1
ATOM 751 O O . SER A 1 94 ? 13.969 4.590 -8.927 1.00 84.56 94 SER A O 1
ATOM 753 N N . GLU A 1 95 ? 14.686 3.189 -7.333 1.00 83.06 95 GLU A N 1
ATOM 754 C CA . GLU A 1 95 ? 16.039 3.763 -7.202 1.00 83.06 95 GLU A CA 1
ATOM 755 C C . GLU A 1 95 ? 16.043 5.308 -7.090 1.00 83.06 95 GLU A C 1
ATOM 75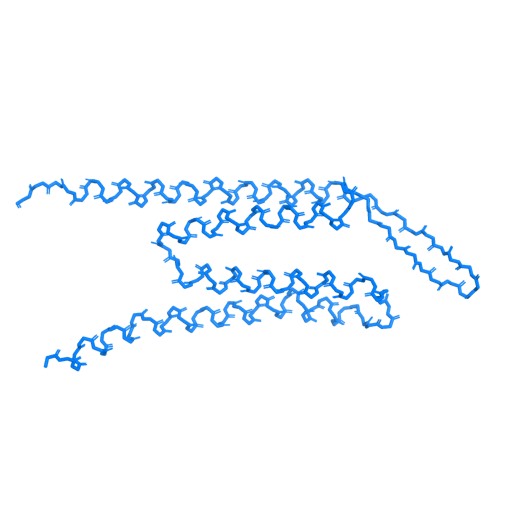7 O O . GLU A 1 95 ? 16.970 5.987 -7.524 1.00 83.06 95 GLU A O 1
ATOM 762 N N . GLY A 1 96 ? 14.984 5.893 -6.512 1.00 72.31 96 GLY A N 1
ATOM 763 C CA . GLY A 1 96 ? 14.813 7.347 -6.411 1.00 72.31 96 GLY A CA 1
ATOM 764 C C . GLY A 1 96 ? 14.141 8.037 -7.608 1.00 72.31 96 GLY A C 1
ATOM 765 O O . GLY A 1 96 ? 14.158 9.264 -7.665 1.00 72.31 96 GLY A O 1
ATOM 766 N N . GLY A 1 97 ? 13.519 7.290 -8.523 1.00 76.25 97 GLY A N 1
ATOM 767 C CA . GLY A 1 97 ? 12.720 7.816 -9.636 1.00 76.25 97 GLY A CA 1
ATOM 768 C C . GLY A 1 97 ? 13.068 7.257 -11.018 1.00 76.25 97 GLY A C 1
ATOM 769 O O . GLY A 1 97 ? 12.412 7.626 -11.985 1.00 76.25 97 GLY A O 1
ATOM 770 N N . ILE A 1 98 ? 14.044 6.356 -11.135 1.00 80.94 98 ILE A N 1
ATOM 771 C CA . ILE A 1 98 ? 14.447 5.740 -12.403 1.00 80.94 98 ILE A CA 1
ATOM 772 C C . ILE A 1 98 ? 14.099 4.255 -12.368 1.00 80.94 98 ILE A C 1
ATOM 774 O O . ILE A 1 98 ? 14.590 3.495 -11.543 1.00 80.94 98 ILE A O 1
ATOM 778 N N . PHE A 1 99 ? 13.260 3.830 -13.303 1.00 80.12 99 PHE A N 1
ATOM 779 C CA . PHE A 1 99 ? 12.857 2.440 -13.439 1.00 80.12 99 PHE A CA 1
ATOM 780 C C . PHE A 1 99 ? 13.532 1.821 -14.657 1.00 80.12 99 PHE A C 1
ATOM 782 O O . PHE A 1 99 ? 13.239 2.219 -15.784 1.00 80.12 99 PHE A O 1
ATOM 789 N N . SER A 1 100 ? 14.441 0.871 -14.441 1.00 75.12 100 SER A N 1
ATOM 790 C CA . SER A 1 100 ? 15.232 0.260 -15.514 1.00 75.12 100 SER A CA 1
ATOM 791 C C . SER A 1 100 ? 14.789 -1.173 -15.794 1.00 75.12 100 SER A C 1
ATOM 793 O O . SER A 1 100 ? 14.703 -2.013 -14.902 1.00 75.12 100 SER A O 1
ATOM 795 N N . LEU A 1 101 ? 14.505 -1.454 -17.060 1.00 72.56 101 LEU A N 1
ATOM 796 C CA . LEU A 1 101 ? 14.077 -2.742 -17.580 1.00 72.56 101 LEU A CA 1
ATOM 797 C C . LEU A 1 101 ? 15.143 -3.265 -18.531 1.00 72.56 101 LEU A C 1
ATOM 799 O O . LEU A 1 101 ? 15.342 -2.700 -19.604 1.00 72.56 101 LEU A O 1
ATOM 803 N N . THR A 1 102 ? 15.785 -4.377 -18.184 1.00 72.81 102 THR A N 1
ATOM 804 C CA . THR A 1 102 ? 16.680 -5.052 -19.126 1.00 72.81 102 THR A CA 1
ATOM 805 C C . THR A 1 102 ? 15.896 -6.115 -19.881 1.00 72.81 102 THR A C 1
ATOM 807 O O . THR A 1 102 ? 15.522 -7.141 -19.316 1.00 72.81 102 THR A O 1
ATOM 810 N N . ILE A 1 103 ? 15.619 -5.857 -21.158 1.00 73.31 103 ILE A N 1
ATOM 811 C CA . ILE A 1 103 ? 14.853 -6.765 -22.013 1.00 73.31 103 ILE A CA 1
ATOM 812 C C . ILE A 1 103 ? 15.831 -7.479 -22.954 1.00 73.31 103 ILE A C 1
ATOM 814 O O . ILE A 1 103 ? 16.533 -6.811 -23.725 1.00 73.31 103 ILE A O 1
ATOM 818 N N . PRO A 1 104 ? 15.893 -8.822 -22.927 1.00 68.94 104 PRO A N 1
ATOM 819 C CA . PRO A 1 104 ? 16.659 -9.572 -23.909 1.00 68.94 104 PRO A CA 1
ATOM 820 C C . PRO A 1 104 ? 15.929 -9.539 -25.258 1.00 68.94 104 PRO A C 1
ATOM 822 O O . PRO A 1 104 ? 14.820 -10.057 -25.387 1.00 68.94 104 PRO A O 1
ATOM 825 N N . VAL A 1 105 ? 16.549 -8.946 -26.281 1.00 75.25 105 VAL A N 1
ATOM 826 C CA . VAL A 1 105 ? 16.056 -9.002 -27.664 1.00 75.25 105 VAL A CA 1
ATOM 827 C C . VAL A 1 105 ? 17.059 -9.800 -28.484 1.00 75.25 105 VAL A C 1
ATOM 829 O O . VAL A 1 105 ? 18.104 -9.293 -28.900 1.00 75.25 105 VAL A O 1
ATOM 832 N N . THR A 1 106 ? 16.734 -11.070 -28.741 1.00 80.31 106 THR A N 1
ATOM 833 C CA . THR A 1 106 ? 17.633 -12.040 -29.399 1.00 80.31 106 THR A CA 1
ATOM 834 C C . THR A 1 106 ? 18.938 -12.235 -28.610 1.00 80.31 106 THR A C 1
ATOM 836 O O . THR A 1 106 ? 18.907 -12.896 -27.578 1.00 80.31 106 THR A O 1
ATOM 839 N N . GLU A 1 107 ? 20.059 -11.652 -29.049 1.00 75.75 107 GLU A N 1
ATOM 840 C CA . GLU A 1 107 ? 21.388 -11.777 -28.421 1.00 75.75 107 GLU A CA 1
ATOM 841 C C . GLU A 1 107 ? 21.884 -10.458 -27.796 1.00 75.75 107 GLU A C 1
ATOM 843 O O . GLU A 1 107 ? 23.012 -10.376 -27.314 1.00 75.75 107 GLU A O 1
ATOM 848 N N . ILE A 1 108 ? 21.052 -9.407 -27.806 1.00 72.94 108 ILE A N 1
ATOM 849 C CA . ILE A 1 108 ? 21.411 -8.073 -27.316 1.00 72.94 108 ILE A CA 1
ATOM 850 C C . ILE A 1 108 ? 20.525 -7.724 -26.119 1.00 72.94 108 ILE A C 1
ATOM 852 O O . ILE A 1 108 ? 19.296 -7.788 -26.188 1.00 72.94 108 ILE A O 1
ATOM 856 N N . MET A 1 109 ? 21.163 -7.331 -25.018 1.00 73.81 109 MET A N 1
ATOM 857 C CA . MET A 1 109 ? 20.487 -6.818 -23.829 1.00 73.81 109 MET A CA 1
ATOM 858 C C . MET A 1 109 ? 20.202 -5.331 -24.034 1.00 73.81 109 MET A C 1
ATOM 860 O O . MET A 1 109 ? 21.130 -4.522 -24.082 1.00 7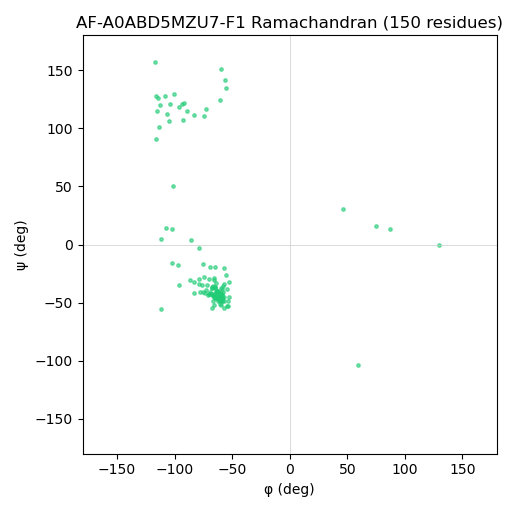3.81 109 MET A O 1
ATOM 864 N N . ILE A 1 110 ? 18.928 -4.966 -24.175 1.00 78.00 110 ILE A N 1
ATOM 865 C CA . ILE A 1 110 ? 18.513 -3.564 -24.266 1.00 78.00 110 ILE A CA 1
ATOM 866 C C . ILE A 1 110 ? 18.083 -3.121 -22.872 1.00 78.00 110 ILE A C 1
ATOM 868 O O . ILE A 1 110 ? 17.136 -3.671 -22.313 1.00 78.00 110 ILE A O 1
ATOM 872 N N . ASN A 1 111 ? 18.776 -2.127 -22.314 1.00 78.25 111 ASN A N 1
ATOM 873 C CA . ASN A 1 111 ? 18.358 -1.486 -21.073 1.00 78.25 111 ASN A CA 1
ATOM 874 C C . ASN A 1 111 ? 17.423 -0.313 -21.396 1.00 78.25 111 ASN A C 1
ATOM 876 O O . ASN A 1 111 ? 17.824 0.654 -22.045 1.00 78.25 111 ASN A O 1
ATOM 880 N N . VAL A 1 112 ? 16.170 -0.427 -20.975 1.00 79.94 112 VAL A N 1
ATOM 881 C CA . VAL A 1 112 ? 15.134 0.591 -21.116 1.00 79.94 112 VAL A CA 1
ATOM 882 C C . VAL A 1 112 ? 14.926 1.230 -19.754 1.00 79.94 112 VAL A C 1
ATOM 884 O O . VAL A 1 112 ? 14.313 0.636 -18.875 1.00 79.94 112 VAL A O 1
ATOM 887 N N . SER A 1 113 ? 15.408 2.456 -19.583 1.00 83.38 113 SER A N 1
ATOM 888 C CA . SER A 1 113 ? 15.171 3.233 -18.367 1.00 83.38 113 SER A CA 1
ATOM 889 C C . SER A 1 113 ? 14.057 4.247 -18.596 1.00 83.38 113 SER A C 1
ATOM 891 O O . SER A 1 113 ? 14.085 5.015 -19.558 1.00 83.38 113 SER A O 1
ATOM 893 N N . VAL A 1 114 ? 13.077 4.257 -17.699 1.00 83.75 114 VAL A N 1
ATOM 894 C CA . VAL A 1 114 ? 11.965 5.205 -17.683 1.00 83.75 114 VAL A CA 1
ATOM 895 C C . VAL A 1 114 ? 12.079 6.059 -16.428 1.00 83.75 114 VAL A C 1
ATOM 897 O O . VAL A 1 114 ? 12.146 5.538 -15.315 1.00 83.75 114 VAL A O 1
ATOM 900 N N . ASP A 1 115 ? 12.083 7.378 -16.604 1.00 88.50 115 ASP A N 1
ATOM 901 C CA . ASP A 1 115 ? 11.975 8.317 -15.490 1.00 88.50 115 ASP A CA 1
ATOM 902 C C . ASP A 1 115 ? 10.524 8.337 -14.984 1.00 88.50 115 ASP A C 1
ATOM 904 O O . ASP A 1 115 ? 9.601 8.801 -15.659 1.00 88.50 115 ASP A O 1
ATOM 908 N N . ILE A 1 116 ? 10.329 7.795 -13.787 1.00 90.00 116 ILE A N 1
ATOM 909 C CA . ILE A 1 116 ? 9.058 7.732 -13.068 1.00 90.00 116 ILE A CA 1
ATOM 910 C C . ILE A 1 116 ? 9.033 8.692 -11.873 1.00 90.00 116 ILE A C 1
ATOM 912 O O . ILE A 1 116 ? 8.136 8.597 -11.035 1.00 90.00 116 ILE A O 1
ATOM 916 N N . SER A 1 117 ? 9.970 9.640 -11.787 1.00 91.75 117 SER A N 1
ATOM 917 C CA . SER A 1 117 ? 10.087 10.583 -10.666 1.00 91.75 117 SER A CA 1
ATOM 918 C C . SER A 1 117 ? 8.788 11.346 -10.415 1.00 91.75 117 SER A C 1
ATOM 920 O O . SER A 1 117 ? 8.388 11.541 -9.268 1.00 91.75 117 SER A O 1
ATOM 922 N N . ILE A 1 118 ? 8.071 11.729 -11.478 1.00 92.81 118 ILE A N 1
ATOM 923 C CA . ILE A 1 118 ? 6.780 12.417 -11.348 1.00 92.81 118 ILE A CA 1
ATOM 924 C C . ILE A 1 118 ? 5.695 11.509 -10.755 1.00 92.81 118 ILE A C 1
ATOM 926 O O . ILE A 1 118 ? 4.894 11.954 -9.935 1.00 92.81 118 ILE A O 1
ATOM 930 N N . VAL A 1 119 ? 5.697 10.223 -11.116 1.00 90.88 119 VAL A N 1
ATOM 931 C CA . VAL A 1 119 ? 4.770 9.224 -10.570 1.00 90.88 119 VAL A CA 1
ATOM 932 C C . VAL A 1 119 ? 5.107 8.954 -9.106 1.00 90.88 119 VAL A C 1
ATOM 934 O O . VAL A 1 119 ? 4.209 8.934 -8.266 1.00 90.88 119 VAL A O 1
ATOM 937 N N . LEU A 1 120 ? 6.395 8.830 -8.772 1.00 92.19 120 LEU A N 1
ATOM 938 C CA . LEU A 1 120 ? 6.861 8.692 -7.395 1.00 92.19 120 LEU A CA 1
ATOM 939 C C . LEU A 1 120 ? 6.433 9.898 -6.549 1.00 92.19 120 LEU A C 1
ATOM 941 O O . LEU A 1 120 ? 5.872 9.719 -5.471 1.00 92.19 120 LEU A O 1
ATOM 945 N N . LEU A 1 121 ? 6.603 11.121 -7.059 1.00 94.44 121 LEU A N 1
ATOM 946 C CA . LEU A 1 121 ? 6.155 12.341 -6.389 1.00 94.44 121 LEU A CA 1
ATOM 947 C C . LEU A 1 121 ? 4.639 12.330 -6.144 1.00 94.44 121 LEU A C 1
ATOM 949 O O . LEU A 1 121 ? 4.194 12.694 -5.053 1.00 94.44 121 LEU A O 1
ATOM 953 N N . MET A 1 122 ? 3.840 11.890 -7.123 1.00 95.50 122 MET A N 1
ATOM 954 C CA . MET A 1 122 ? 2.388 11.752 -6.962 1.00 95.50 122 MET A CA 1
ATOM 955 C C . MET A 1 122 ? 2.041 10.743 -5.867 1.00 95.50 122 MET A C 1
ATOM 957 O O . MET A 1 122 ? 1.238 11.048 -4.986 1.00 95.50 122 MET A O 1
ATOM 961 N N . ILE A 1 123 ? 2.678 9.570 -5.879 1.00 93.62 123 ILE A N 1
ATOM 962 C CA . ILE A 1 123 ? 2.482 8.529 -4.865 1.00 93.62 123 ILE A CA 1
ATOM 963 C C . ILE A 1 123 ? 2.828 9.073 -3.478 1.00 93.62 123 ILE A C 1
ATOM 965 O O . ILE A 1 123 ? 2.032 8.938 -2.549 1.00 93.62 123 ILE A O 1
ATOM 969 N N . VAL A 1 124 ? 3.982 9.723 -3.330 1.00 94.94 124 VAL A N 1
ATOM 970 C CA . VAL A 1 124 ? 4.410 10.329 -2.063 1.00 94.94 124 VAL A CA 1
ATOM 971 C C . VAL A 1 124 ? 3.398 11.367 -1.596 1.00 94.94 124 VAL A C 1
ATOM 973 O O . VAL A 1 124 ? 2.977 11.337 -0.443 1.00 94.94 124 VAL A O 1
ATOM 976 N N . SER A 1 125 ? 2.944 12.234 -2.498 1.00 96.94 125 SER A N 1
ATOM 977 C CA . SER A 1 125 ? 1.976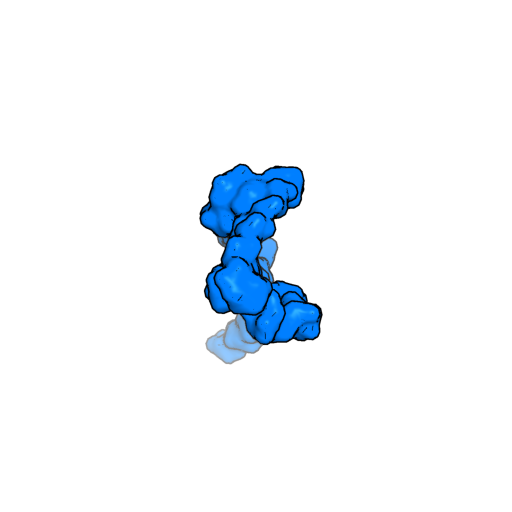 13.288 -2.182 1.00 96.94 125 SER A CA 1
ATOM 978 C C . SER A 1 125 ? 0.646 12.721 -1.681 1.00 96.94 125 SER A C 1
ATOM 980 O O . SER A 1 125 ? 0.131 13.173 -0.658 1.00 96.94 125 SER A O 1
ATOM 982 N N . VAL A 1 126 ? 0.107 11.696 -2.352 1.00 96.56 126 VAL A N 1
ATOM 983 C CA . VAL A 1 126 ? -1.140 11.032 -1.934 1.00 96.56 126 VAL A CA 1
ATOM 984 C C . VAL A 1 126 ? -0.973 10.359 -0.570 1.00 96.56 126 VAL A C 1
ATOM 986 O O . VAL A 1 126 ? -1.838 10.497 0.292 1.00 96.56 126 VAL A O 1
ATOM 989 N N . ASN A 1 127 ? 0.154 9.686 -0.331 1.00 96.25 127 ASN A N 1
ATOM 990 C CA . ASN A 1 127 ? 0.417 9.035 0.953 1.00 96.25 127 ASN A CA 1
ATOM 991 C C . ASN A 1 127 ? 0.615 10.053 2.093 1.00 96.25 127 ASN A C 1
ATOM 993 O O . ASN A 1 127 ? 0.117 9.840 3.197 1.00 96.25 127 ASN A O 1
ATOM 997 N N . LEU A 1 128 ? 1.266 11.193 1.842 1.00 96.94 128 LEU A N 1
ATOM 998 C CA . LEU A 1 128 ? 1.356 12.290 2.814 1.00 96.94 128 LEU A CA 1
ATOM 999 C C . LEU A 1 128 ? -0.024 12.864 3.151 1.00 96.94 128 LEU A C 1
ATOM 1001 O O . LEU A 1 128 ? -0.315 13.134 4.317 1.00 96.94 128 LEU A O 1
ATOM 1005 N N . PHE A 1 129 ? -0.897 13.005 2.154 1.00 97.12 129 PHE A N 1
ATOM 1006 C CA . PHE A 1 129 ? -2.272 13.430 2.388 1.00 97.12 129 PHE A CA 1
ATOM 1007 C C . PHE A 1 129 ? -3.043 12.421 3.253 1.00 97.12 129 PHE A C 1
ATOM 1009 O O . PHE A 1 129 ? -3.734 12.812 4.198 1.00 97.12 129 PHE A O 1
ATOM 1016 N N . ASP A 1 130 ? -2.869 11.122 2.999 1.00 94.12 130 ASP A N 1
ATOM 1017 C CA . ASP A 1 130 ? -3.438 10.064 3.836 1.00 94.12 130 ASP A CA 1
ATOM 1018 C C . ASP A 1 130 ? -2.931 10.140 5.286 1.00 94.12 130 ASP A C 1
ATOM 1020 O O . ASP A 1 130 ? -3.716 9.944 6.218 1.00 94.12 130 ASP A O 1
ATOM 1024 N N . ILE A 1 131 ? -1.659 10.484 5.517 1.00 96.44 131 ILE A N 1
ATOM 1025 C CA . ILE A 1 131 ? -1.123 10.710 6.871 1.00 96.44 131 ILE A CA 1
ATOM 1026 C C . ILE A 1 131 ? -1.869 11.856 7.556 1.00 96.44 131 ILE A C 1
ATOM 1028 O O . ILE A 1 131 ? -2.372 11.679 8.667 1.00 96.44 131 ILE A O 1
ATOM 1032 N N . VAL A 1 132 ? -1.991 13.009 6.891 1.00 97.31 132 VAL A N 1
ATOM 1033 C CA . VAL A 1 132 ? -2.698 14.182 7.434 1.00 97.31 132 VAL A CA 1
ATOM 1034 C C . VAL A 1 132 ? -4.141 13.831 7.791 1.00 97.31 132 VAL A C 1
ATOM 1036 O O . VAL A 1 132 ? -4.604 14.148 8.889 1.00 97.31 132 VAL A O 1
ATOM 1039 N N . LYS A 1 133 ? -4.842 13.120 6.904 1.00 95.69 133 LYS A N 1
ATOM 1040 C CA . LYS A 1 133 ? -6.211 12.658 7.142 1.00 95.69 133 LYS A CA 1
ATOM 1041 C C . LYS A 1 133 ? -6.307 11.761 8.380 1.00 95.69 133 LYS A C 1
ATOM 1043 O O . LYS A 1 133 ? -7.166 11.995 9.229 1.00 95.69 133 LYS A O 1
ATOM 1048 N N . ASN A 1 134 ? -5.436 10.758 8.503 1.00 94.62 134 ASN A N 1
ATOM 1049 C CA . ASN A 1 134 ? -5.450 9.839 9.646 1.00 94.62 134 ASN A CA 1
ATOM 1050 C C . ASN A 1 134 ? -5.119 10.551 10.968 1.00 94.62 134 ASN A C 1
ATOM 1052 O O . ASN A 1 134 ? -5.719 10.240 11.998 1.00 94.62 134 ASN A O 1
ATOM 1056 N N . LEU A 1 135 ? -4.212 11.534 10.948 1.00 95.62 135 LEU A N 1
ATOM 1057 C CA . LEU A 1 135 ? -3.912 12.370 12.113 1.00 95.62 135 LEU A CA 1
ATOM 1058 C C . LEU A 1 135 ? -5.119 13.220 12.530 1.00 95.62 135 LEU A C 1
ATOM 1060 O O . LEU A 1 135 ? -5.452 13.271 13.714 1.00 95.62 135 LEU A O 1
ATOM 1064 N N . LEU A 1 136 ? -5.812 13.841 11.572 1.00 95.19 136 LEU A N 1
ATOM 1065 C CA . LEU A 1 136 ? -7.011 14.633 11.851 1.00 95.19 136 LEU A CA 1
ATOM 1066 C C . LEU A 1 136 ? -8.146 13.770 12.429 1.00 95.19 136 LEU A C 1
ATOM 1068 O O . LEU A 1 136 ? -8.826 14.179 13.375 1.00 95.19 136 LEU A O 1
ATOM 1072 N N . GLU A 1 137 ? -8.326 12.553 11.907 1.00 93.75 137 GLU A N 1
ATOM 1073 C CA . GLU A 1 137 ? -9.277 11.578 12.449 1.00 93.75 137 GLU A CA 1
ATOM 1074 C C . GLU A 1 137 ? -8.916 11.192 13.892 1.00 93.75 137 GLU A C 1
ATOM 1076 O O . GLU A 1 137 ? -9.784 11.210 14.767 1.00 93.75 137 GLU A O 1
ATOM 1081 N N . ALA A 1 138 ? -7.634 10.943 14.180 1.00 92.94 138 ALA A N 1
ATOM 1082 C CA . ALA A 1 138 ? -7.172 10.628 15.531 1.00 92.94 138 ALA A CA 1
ATOM 1083 C C . ALA A 1 138 ? -7.459 11.771 16.517 1.00 92.94 138 ALA A C 1
ATOM 1085 O O . ALA A 1 138 ? -7.995 11.527 17.600 1.00 92.94 138 ALA A O 1
ATOM 1086 N N . ILE A 1 139 ? -7.168 13.019 16.131 1.00 93.38 139 ILE A N 1
ATOM 1087 C CA . ILE A 1 139 ? -7.477 14.211 16.937 1.00 93.38 139 ILE A CA 1
ATOM 1088 C C . ILE A 1 139 ? -8.983 14.306 17.196 1.00 93.38 139 ILE A C 1
ATOM 1090 O O . ILE A 1 139 ? -9.401 14.553 18.325 1.00 93.38 139 ILE A O 1
ATOM 1094 N N . THR A 1 140 ? -9.810 14.061 16.179 1.00 92.81 140 THR A N 1
ATOM 1095 C CA . THR A 1 140 ? -11.274 14.102 16.307 1.00 92.81 140 THR A CA 1
ATOM 1096 C C . THR A 1 140 ? -11.788 13.042 17.283 1.00 92.81 140 THR A C 1
ATOM 1098 O O . THR A 1 140 ? -12.637 13.336 18.129 1.00 92.81 140 THR A O 1
ATOM 1101 N N . ILE A 1 141 ? -11.251 11.819 17.214 1.00 90.25 141 ILE A N 1
ATOM 1102 C CA . ILE A 1 141 ? -11.595 10.733 18.142 1.00 90.25 141 ILE A CA 1
ATOM 1103 C C . ILE A 1 141 ? -11.185 11.092 19.576 1.00 90.25 141 ILE A C 1
ATOM 1105 O O . ILE A 1 141 ? -11.970 10.894 20.507 1.00 90.25 141 ILE A O 1
ATOM 1109 N N . LEU A 1 142 ? -9.979 11.638 19.760 1.00 89.75 142 LEU A N 1
ATOM 1110 C CA . LEU A 1 142 ? -9.477 12.063 21.068 1.00 89.75 142 LEU A CA 1
ATOM 1111 C C . LEU A 1 142 ? -10.319 13.198 21.654 1.00 89.75 142 LEU A C 1
ATOM 1113 O O . LEU A 1 142 ? -10.729 13.113 22.809 1.00 89.75 142 LEU A O 1
ATOM 1117 N N . ASN A 1 143 ? -10.638 14.214 20.852 1.00 90.06 143 ASN A N 1
ATOM 1118 C CA . ASN A 1 143 ? -11.428 15.354 21.302 1.00 90.06 143 ASN A CA 1
ATOM 1119 C C . ASN A 1 143 ? -12.831 14.916 21.741 1.00 90.06 143 ASN A C 1
ATOM 1121 O O . ASN A 1 143 ? -13.249 15.223 22.853 1.00 90.06 143 ASN A O 1
ATOM 1125 N N . LYS A 1 144 ? -13.511 14.080 20.940 1.00 87.69 144 LYS A N 1
ATOM 1126 C CA . LYS A 1 144 ? -14.826 13.516 21.291 1.00 87.69 144 LYS A CA 1
ATOM 1127 C C . LYS A 1 144 ? -14.803 12.742 22.613 1.00 87.69 144 LYS A C 1
ATOM 1129 O O . LYS A 1 144 ? -15.792 12.746 23.343 1.00 87.69 144 LYS A O 1
ATOM 1134 N N . LYS A 1 145 ? -13.689 12.074 22.928 1.00 81.19 145 LYS A N 1
ATOM 1135 C CA . LYS A 1 145 ? -13.525 11.350 24.193 1.00 81.19 145 LYS A CA 1
ATOM 1136 C C . LYS A 1 145 ? -13.357 12.301 25.383 1.00 81.19 145 LYS A C 1
ATOM 1138 O O . LYS A 1 145 ? -13.867 11.992 26.450 1.00 81.19 145 LYS A O 1
ATOM 1143 N N . THR A 1 146 ? -12.696 13.442 25.197 1.00 80.44 146 THR A N 1
ATOM 1144 C CA . THR A 1 146 ? -12.505 14.463 26.240 1.00 80.44 146 THR A CA 1
ATOM 1145 C C . THR A 1 146 ? -13.779 15.271 26.502 1.00 80.44 146 THR A C 1
ATOM 1147 O O . THR A 1 146 ? -14.116 15.496 27.657 1.00 80.44 146 THR A O 1
ATOM 1150 N N . THR A 1 147 ? -14.542 15.648 25.469 1.00 66.06 147 THR A N 1
ATOM 1151 C CA . THR A 1 147 ? -15.812 16.392 25.639 1.00 66.06 147 THR A CA 1
ATOM 1152 C C . THR A 1 147 ? -16.971 15.516 26.133 1.00 66.06 147 THR A C 1
ATOM 1154 O O . THR A 1 147 ? -17.975 16.033 26.602 1.00 66.06 147 THR A O 1
ATOM 1157 N N . GLY A 1 148 ? -16.849 14.187 26.038 1.00 57.53 148 GLY A N 1
ATOM 1158 C CA . GLY A 1 148 ? -17.805 13.232 26.614 1.00 57.53 148 GLY A CA 1
ATOM 1159 C C . GLY A 1 148 ? -17.650 13.010 28.125 1.00 57.53 148 GLY A C 1
ATOM 1160 O O . GLY A 1 148 ? -18.437 12.264 28.700 1.00 57.53 148 GLY A O 1
ATOM 1161 N N . ILE A 1 149 ? -16.650 13.634 28.758 1.00 54.53 149 ILE A N 1
ATOM 1162 C CA . ILE A 1 149 ? -16.447 13.672 30.215 1.00 54.53 149 ILE A CA 1
ATOM 1163 C C . ILE A 1 149 ? -16.940 15.037 30.719 1.00 54.53 149 ILE A C 1
ATOM 1165 O O . ILE A 1 149 ? -16.215 15.769 31.387 1.00 54.53 149 ILE A O 1
ATOM 1169 N N . ASP A 1 150 ? -18.158 15.416 30.334 1.00 47.91 150 ASP A N 1
ATOM 1170 C CA . ASP A 1 150 ? -18.884 16.464 31.045 1.00 47.91 150 ASP A CA 1
ATOM 1171 C C . ASP A 1 150 ? -19.730 15.779 32.121 1.00 47.91 150 ASP A C 1
ATOM 1173 O O . ASP A 1 150 ? -20.484 14.839 31.844 1.00 47.91 150 ASP A O 1
ATOM 1177 N N . PHE A 1 151 ? -19.487 16.177 33.366 1.00 52.09 151 PHE A N 1
ATOM 1178 C CA . PHE A 1 151 ? -20.026 15.576 34.579 1.00 52.09 151 PHE A CA 1
ATOM 1179 C C . PHE A 1 151 ? -21.556 15.658 34.580 1.00 52.09 151 PHE A C 1
ATOM 1181 O O . PHE A 1 151 ? -22.126 16.747 34.524 1.00 52.09 151 PHE A O 1
ATOM 1188 N N . LYS A 1 152 ? -22.223 14.512 34.729 1.00 39.09 152 LYS A N 1
ATOM 1189 C CA . LYS A 1 152 ? -23.605 14.458 35.203 1.00 39.09 152 LYS A CA 1
ATOM 1190 C C . LYS A 1 152 ? -23.709 13.522 36.392 1.00 39.09 152 LYS A C 1
ATOM 1192 O O . LYS A 1 152 ? -23.055 12.456 36.341 1.00 39.09 152 LYS A O 1
#

Secondary structure (DSSP, 8-state):
-HHHHHHHHHHHHHHHHHHHHHHHHHHHIIIIIHHHHHS-TTTS-HHHHHHHHHHHHHHHHHHHHHHHTTTSHHHHHHHHHHHHHHHHHHHHHTTTTEEEEEEEETTEEEEEEEE-HHHHHHHHHHHHHHHHHHHHHHHHHHHHHHHT----